Protein AF-A0A3N4UAB8-F1 (afdb_monomer)

Sequence (94 aa):
MISPNCQEHLRNIALLPDTQVTAIFEPDPEMAKVAAEFAPKAQLCDGIDALLAFEDLNCLVIVSPIFCHMDQLEQIAKTRALTGQAVTFEAVTS

Structure (mmCIF, N/CA/C/O backbone):
data_AF-A0A3N4UAB8-F1
#
_entry.id   AF-A0A3N4UAB8-F1
#
loop_
_atom_site.group_PDB
_atom_site.id
_atom_site.type_symbol
_atom_site.label_atom_id
_atom_site.label_alt_id
_atom_site.label_comp_id
_atom_site.label_asym_id
_atom_site.label_entity_id
_atom_site.label_seq_id
_atom_site.pdbx_PDB_ins_code
_atom_site.Cartn_x
_atom_site.Cartn_y
_atom_site.Cartn_z
_atom_site.occupancy
_atom_site.B_iso_or_equiv
_atom_site.auth_seq_id
_atom_site.auth_comp_id
_atom_site.auth_asym_id
_atom_site.auth_atom_id
_atom_site.pdbx_PDB_model_num
ATOM 1 N N . MET A 1 1 ? 14.419 -10.748 -2.756 1.00 46.75 1 MET A N 1
ATOM 2 C CA . MET A 1 1 ? 14.761 -10.479 -1.336 1.00 46.75 1 MET A CA 1
ATOM 3 C C . MET A 1 1 ? 14.227 -9.100 -1.028 1.00 46.75 1 MET A C 1
ATOM 5 O O . MET A 1 1 ? 14.652 -8.163 -1.687 1.00 46.75 1 MET A O 1
ATOM 9 N N . ILE A 1 2 ? 13.279 -8.986 -0.099 1.00 54.00 2 ILE A N 1
ATOM 10 C CA . ILE A 1 2 ? 12.734 -7.681 0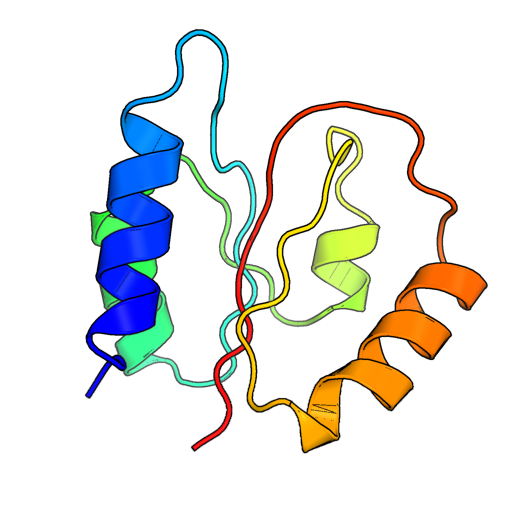.278 1.00 54.00 2 ILE A CA 1
ATOM 11 C C . ILE A 1 2 ? 13.866 -6.778 0.760 1.00 54.00 2 ILE A C 1
ATOM 13 O O . ILE A 1 2 ? 14.705 -7.225 1.548 1.00 54.00 2 ILE A O 1
ATOM 17 N N . SER A 1 3 ? 13.894 -5.529 0.288 1.00 59.00 3 SER A N 1
ATOM 18 C CA . SER A 1 3 ? 14.890 -4.570 0.755 1.00 59.00 3 SER A CA 1
ATOM 19 C C . SER A 1 3 ? 14.767 -4.424 2.285 1.00 59.00 3 SER A C 1
ATOM 21 O O . SER A 1 3 ? 13.654 -4.355 2.804 1.00 59.00 3 SER A O 1
ATOM 23 N N . PRO A 1 4 ? 15.869 -4.387 3.052 1.00 59.53 4 PRO A N 1
ATOM 24 C CA . PRO A 1 4 ? 15.803 -4.242 4.511 1.00 59.53 4 PRO A CA 1
ATOM 25 C C . PRO A 1 4 ? 14.953 -3.042 4.965 1.00 59.53 4 PRO A C 1
ATOM 27 O O . PRO A 1 4 ? 14.295 -3.105 6.000 1.00 59.53 4 PRO A O 1
ATOM 30 N N . ASN A 1 5 ? 14.906 -1.993 4.139 1.00 60.06 5 ASN A N 1
ATOM 31 C CA . ASN A 1 5 ? 14.150 -0.771 4.390 1.00 60.06 5 ASN A CA 1
ATOM 32 C C . ASN A 1 5 ? 12.626 -1.000 4.353 1.00 60.06 5 ASN A C 1
ATOM 34 O O . ASN A 1 5 ? 11.922 -0.493 5.220 1.00 60.06 5 ASN A O 1
ATOM 38 N N . CYS A 1 6 ? 12.118 -1.813 3.422 1.00 62.06 6 CYS A N 1
ATOM 39 C CA . CYS A 1 6 ? 10.697 -2.186 3.321 1.00 62.06 6 CYS A CA 1
ATOM 40 C C . CYS A 1 6 ? 10.162 -2.798 4.629 1.00 62.06 6 CYS A C 1
ATOM 42 O O . CYS A 1 6 ? 9.156 -2.360 5.196 1.00 62.06 6 CYS A O 1
ATOM 44 N N . GLN A 1 7 ? 10.884 -3.785 5.170 1.00 68.69 7 GLN A N 1
ATOM 45 C CA . GLN A 1 7 ? 10.490 -4.454 6.414 1.00 68.69 7 GLN A CA 1
ATOM 46 C C . GLN A 1 7 ? 10.503 -3.492 7.604 1.00 68.69 7 GLN A C 1
ATOM 48 O O . GLN A 1 7 ? 9.661 -3.597 8.498 1.00 68.69 7 GLN A O 1
ATOM 53 N N . GLU A 1 8 ? 11.458 -2.563 7.628 1.00 74.31 8 GLU A N 1
ATOM 54 C CA . GLU A 1 8 ? 11.555 -1.551 8.673 1.00 74.31 8 GLU A CA 1
ATOM 55 C C . GLU A 1 8 ? 10.362 -0.589 8.631 1.00 74.31 8 GLU A C 1
ATOM 57 O O . GLU A 1 8 ? 9.764 -0.324 9.673 1.00 74.31 8 GLU A O 1
ATOM 62 N N . HIS A 1 9 ? 9.944 -0.138 7.445 1.00 70.69 9 HIS A N 1
ATOM 63 C CA . HIS A 1 9 ? 8.764 0.714 7.301 1.00 70.69 9 HIS A CA 1
ATOM 64 C C . HIS A 1 9 ? 7.492 0.018 7.797 1.00 70.69 9 HIS A C 1
ATOM 66 O O . HIS A 1 9 ? 6.775 0.597 8.615 1.00 70.69 9 HIS A O 1
ATOM 72 N N . LEU A 1 10 ? 7.246 -1.235 7.396 1.00 69.62 10 LEU A N 1
ATOM 73 C CA . LEU A 1 10 ? 6.085 -2.005 7.863 1.00 69.62 10 LEU A CA 1
ATOM 74 C C . LEU A 1 10 ? 6.083 -2.189 9.386 1.00 69.62 10 LEU A C 1
ATOM 76 O O . LEU A 1 10 ? 5.047 -2.009 10.030 1.00 69.62 10 LEU A O 1
ATOM 80 N N . ARG A 1 11 ? 7.245 -2.480 9.984 1.00 74.19 11 ARG A N 1
ATOM 81 C CA . ARG A 1 11 ? 7.381 -2.565 11.447 1.00 74.19 11 ARG A CA 1
ATOM 82 C C . ARG A 1 11 ? 7.130 -1.221 12.119 1.00 74.19 11 ARG A C 1
ATOM 84 O O . ARG A 1 11 ? 6.388 -1.178 13.092 1.00 74.19 11 ARG A O 1
ATOM 91 N N . ASN A 1 12 ? 7.699 -0.135 11.603 1.00 77.50 12 ASN A N 1
ATOM 92 C CA . ASN A 1 12 ? 7.536 1.204 12.170 1.00 77.50 12 ASN A CA 1
ATOM 93 C C . ASN A 1 12 ? 6.073 1.659 12.130 1.00 77.50 12 ASN A C 1
ATOM 95 O O . ASN A 1 12 ? 5.578 2.213 13.107 1.00 77.50 12 ASN A O 1
ATOM 99 N N . ILE A 1 13 ? 5.367 1.375 11.035 1.00 73.44 13 ILE A N 1
ATOM 100 C CA . ILE A 1 13 ? 3.938 1.669 10.886 1.00 73.44 13 ILE A CA 1
ATOM 101 C C . ILE A 1 13 ? 3.108 0.855 11.886 1.00 73.44 13 ILE A C 1
ATOM 103 O O . ILE A 1 13 ? 2.225 1.410 12.533 1.00 73.44 13 ILE A O 1
ATOM 107 N N . ALA A 1 14 ? 3.420 -0.432 12.071 1.00 71.00 14 ALA A N 1
ATOM 108 C CA . ALA A 1 14 ? 2.734 -1.290 13.040 1.00 71.00 1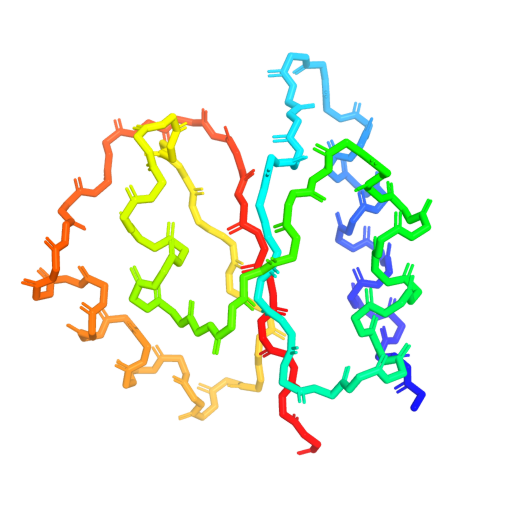4 ALA A CA 1
ATOM 109 C C . ALA A 1 14 ? 2.924 -0.849 14.508 1.00 71.00 14 ALA A C 1
ATOM 111 O O . ALA A 1 14 ? 2.160 -1.272 15.374 1.00 71.00 14 ALA A O 1
ATOM 112 N N . LEU A 1 15 ? 3.931 -0.014 14.798 1.00 73.81 15 LEU A N 1
ATOM 113 C CA . LEU A 1 15 ? 4.171 0.559 16.127 1.00 73.81 15 LEU A CA 1
ATOM 114 C C . LEU A 1 15 ? 3.359 1.836 16.396 1.00 73.81 15 LEU A C 1
ATOM 116 O O . LEU A 1 15 ? 3.284 2.266 17.549 1.00 73.81 15 LEU A O 1
ATOM 120 N N . LEU A 1 16 ? 2.776 2.461 15.368 1.00 72.81 16 LEU A N 1
ATOM 121 C CA . LEU A 1 16 ? 1.982 3.675 15.538 1.00 72.81 16 LEU A CA 1
ATOM 122 C C . LEU A 1 16 ? 0.594 3.317 16.100 1.00 72.81 16 LEU A C 1
ATOM 124 O O . LEU A 1 16 ? -0.108 2.493 15.508 1.00 72.81 16 LEU A O 1
ATOM 128 N N . PRO A 1 17 ? 0.165 3.924 17.225 1.00 59.16 17 PRO A N 1
ATOM 129 C CA . PRO A 1 17 ? -1.194 3.740 17.718 1.00 59.16 17 PRO A CA 1
ATOM 130 C C . PRO A 1 17 ? -2.194 4.246 16.672 1.00 59.16 17 PRO A C 1
ATOM 132 O O . PRO A 1 17 ? -1.919 5.199 15.943 1.00 59.16 17 PRO A O 1
ATOM 135 N N . ASP A 1 18 ? -3.339 3.570 16.580 1.00 68.69 18 ASP A N 1
ATOM 136 C CA . ASP A 1 18 ? -4.441 3.908 15.668 1.00 68.69 18 ASP A CA 1
ATOM 137 C C . ASP A 1 18 ? -4.075 3.916 14.170 1.00 68.69 18 ASP A C 1
ATOM 139 O O . ASP A 1 18 ? -4.774 4.508 13.351 1.00 68.69 18 ASP A O 1
ATOM 143 N N . THR A 1 19 ? -2.996 3.223 13.791 1.00 68.19 19 THR A N 1
ATOM 144 C CA . THR A 1 19 ? -2.574 3.051 12.396 1.00 68.19 19 THR A CA 1
ATOM 145 C C . THR A 1 19 ? -2.671 1.589 11.976 1.00 68.19 19 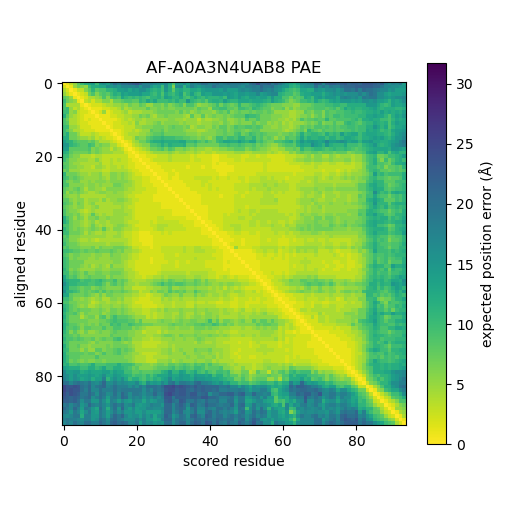THR A C 1
ATOM 147 O O . THR A 1 19 ? -2.255 0.682 12.697 1.00 68.19 19 THR A O 1
ATOM 150 N N . GLN A 1 20 ? -3.209 1.342 10.783 1.00 74.81 20 GLN A N 1
ATOM 151 C CA . GLN A 1 20 ? -3.311 0.005 10.214 1.00 74.81 20 GLN A CA 1
ATOM 152 C C . GLN A 1 20 ? -3.019 0.042 8.719 1.00 74.81 20 GLN A C 1
ATOM 154 O O . GLN A 1 20 ? -3.569 0.866 8.000 1.00 74.81 20 GLN A O 1
ATOM 159 N N . VAL A 1 21 ? -2.200 -0.903 8.256 1.00 80.56 21 VAL A N 1
ATOM 160 C CA . VAL A 1 21 ? -2.061 -1.206 6.829 1.00 80.56 21 VAL A CA 1
ATOM 161 C C . VAL A 1 21 ? -3.272 -2.044 6.409 1.00 80.56 21 VAL A C 1
ATOM 163 O O . VAL A 1 21 ? -3.474 -3.138 6.937 1.00 80.56 21 VAL A O 1
ATOM 166 N N . THR A 1 22 ? -4.097 -1.520 5.505 1.00 83.62 22 THR A N 1
ATOM 167 C CA . THR A 1 22 ? -5.378 -2.109 5.067 1.00 83.62 22 THR A CA 1
ATOM 168 C C . THR A 1 22 ? -5.359 -2.718 3.657 1.00 83.62 22 THR A C 1
ATOM 170 O O . THR A 1 22 ? -6.179 -3.582 3.361 1.00 83.62 22 THR A O 1
ATOM 173 N N . ALA A 1 23 ? -4.409 -2.351 2.800 1.00 85.62 23 ALA A N 1
ATOM 174 C CA . ALA A 1 23 ? -4.292 -2.799 1.406 1.00 85.62 23 ALA A CA 1
ATOM 175 C C . ALA A 1 23 ? -2.830 -2.792 0.915 1.00 85.62 23 ALA A C 1
ATOM 177 O O . ALA A 1 23 ? -1.997 -2.088 1.456 1.00 85.62 23 ALA A O 1
ATOM 178 N N . ILE A 1 24 ? -2.458 -3.612 -0.062 1.00 85.06 24 ILE A N 1
ATOM 179 C CA . ILE A 1 24 ? -1.059 -3.921 -0.370 1.00 85.06 24 ILE A CA 1
ATOM 180 C C . ILE A 1 24 ? -0.879 -4.220 -1.856 1.00 85.06 24 ILE A C 1
ATOM 182 O O . ILE A 1 24 ? -1.224 -5.302 -2.293 1.00 85.06 24 ILE A O 1
ATOM 186 N N . PHE A 1 25 ? -0.312 -3.312 -2.650 1.00 86.00 25 PHE A N 1
ATOM 187 C CA . PHE A 1 25 ? 0.178 -3.631 -3.998 1.00 86.00 25 PHE A CA 1
ATOM 188 C C . PHE A 1 25 ? 1.701 -3.833 -4.046 1.00 86.00 25 PHE A C 1
ATOM 190 O O . PHE A 1 25 ? 2.434 -2.856 -3.957 1.00 86.00 25 PHE A O 1
ATOM 197 N N . GLU A 1 26 ? 2.156 -5.073 -4.253 1.00 83.19 26 GLU A N 1
ATOM 198 C CA . GLU A 1 26 ? 3.559 -5.443 -4.514 1.00 83.19 26 GLU A CA 1
ATOM 199 C C . GLU A 1 26 ? 3.614 -6.258 -5.821 1.00 83.19 26 GLU A C 1
ATOM 201 O O . GLU A 1 26 ? 2.956 -7.301 -5.895 1.00 83.19 26 GLU A O 1
ATOM 206 N N . PRO A 1 27 ? 4.346 -5.813 -6.862 1.00 80.69 27 PRO A N 1
ATOM 207 C CA . PRO A 1 27 ? 4.413 -6.531 -8.134 1.00 80.69 27 PRO A CA 1
ATOM 208 C C . PRO A 1 27 ? 5.198 -7.855 -8.069 1.00 80.69 27 PRO A C 1
ATOM 210 O O . PRO A 1 27 ? 4.948 -8.725 -8.906 1.00 80.69 27 PRO A O 1
ATOM 213 N N . ASP A 1 28 ? 6.124 -8.036 -7.120 1.00 84.38 28 ASP A N 1
ATOM 214 C CA . ASP A 1 28 ? 6.839 -9.300 -6.907 1.00 84.38 28 ASP A CA 1
ATOM 215 C C . ASP A 1 28 ? 6.038 -10.262 -5.992 1.00 84.38 28 ASP A C 1
ATOM 217 O O . ASP A 1 28 ? 5.843 -9.995 -4.803 1.00 84.38 28 ASP A O 1
ATOM 221 N N . PRO A 1 29 ? 5.602 -11.439 -6.483 1.00 83.06 29 PRO A N 1
ATOM 222 C CA . PRO A 1 29 ? 4.761 -12.347 -5.700 1.00 83.06 29 PRO A CA 1
ATOM 223 C C . PRO A 1 29 ? 5.421 -12.935 -4.444 1.00 83.06 29 PRO A C 1
ATOM 225 O O . PRO A 1 29 ? 4.715 -13.350 -3.521 1.00 83.06 29 PRO A O 1
ATOM 228 N N . GLU A 1 30 ? 6.752 -13.044 -4.396 1.00 83.94 30 GLU A N 1
ATOM 229 C CA . GLU A 1 30 ? 7.461 -13.504 -3.197 1.00 83.94 30 GLU A CA 1
ATOM 230 C C . GLU A 1 30 ? 7.514 -12.395 -2.147 1.00 83.94 30 GLU A C 1
ATOM 232 O O . GLU A 1 30 ? 7.293 -12.653 -0.960 1.00 83.94 30 GLU A O 1
ATOM 237 N N . MET A 1 31 ? 7.744 -11.156 -2.579 1.00 79.38 31 MET A N 1
ATOM 238 C CA . MET A 1 31 ? 7.738 -9.995 -1.694 1.00 79.38 31 MET A CA 1
ATOM 239 C C . MET A 1 31 ? 6.335 -9.688 -1.168 1.00 79.38 31 MET A C 1
ATOM 241 O O . MET A 1 31 ? 6.191 -9.415 0.024 1.00 79.38 31 MET A O 1
ATOM 245 N N . ALA A 1 32 ? 5.298 -9.853 -1.993 1.00 83.62 32 ALA A N 1
ATOM 246 C CA . ALA A 1 32 ? 3.905 -9.676 -1.587 1.00 83.62 32 ALA A CA 1
ATOM 247 C C . ALA A 1 32 ? 3.515 -10.632 -0.448 1.00 83.62 32 ALA A C 1
ATOM 249 O O . ALA A 1 32 ? 2.854 -10.234 0.513 1.00 83.62 32 ALA A O 1
ATOM 250 N N . LYS A 1 33 ? 3.969 -11.893 -0.517 1.00 85.00 33 LYS A N 1
ATOM 251 C CA . LYS A 1 33 ? 3.726 -12.891 0.537 1.00 85.00 33 LYS A CA 1
ATOM 252 C C . LYS A 1 33 ? 4.328 -12.471 1.867 1.00 85.00 33 LYS A C 1
ATOM 254 O O . LYS A 1 33 ? 3.651 -12.523 2.884 1.00 85.00 33 LYS A O 1
ATOM 259 N N . VAL A 1 34 ? 5.584 -12.042 1.859 1.00 83.56 34 VAL A N 1
ATOM 260 C CA . VAL A 1 34 ? 6.259 -11.647 3.096 1.00 83.56 34 VAL A CA 1
ATOM 261 C C . VAL A 1 34 ? 5.697 -10.324 3.630 1.00 83.56 34 VAL A C 1
ATOM 263 O O . VAL A 1 34 ? 5.532 -10.182 4.836 1.00 83.56 34 VAL A O 1
ATOM 266 N N . ALA A 1 35 ? 5.321 -9.375 2.769 1.00 80.50 35 ALA A N 1
ATOM 267 C CA . ALA A 1 35 ? 4.602 -8.171 3.188 1.00 80.50 35 ALA A CA 1
ATOM 268 C C . ALA A 1 35 ? 3.283 -8.503 3.913 1.00 80.50 35 ALA A C 1
ATOM 270 O O . ALA A 1 35 ? 2.986 -7.925 4.962 1.00 80.50 35 ALA A O 1
ATOM 271 N N . ALA A 1 36 ? 2.534 -9.488 3.407 1.00 84.38 36 ALA A N 1
ATOM 272 C CA . ALA A 1 36 ? 1.317 -9.976 4.048 1.00 84.38 36 ALA A CA 1
ATOM 273 C C . ALA A 1 36 ? 1.573 -10.625 5.424 1.00 84.38 36 ALA A C 1
ATOM 275 O O . ALA A 1 36 ? 0.696 -10.574 6.284 1.00 84.38 3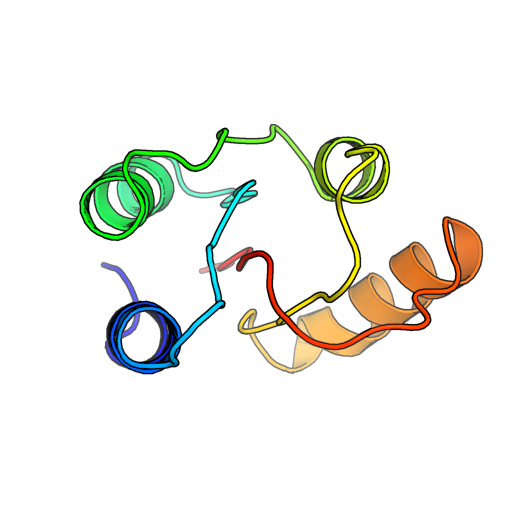6 ALA A O 1
ATOM 276 N N . GLU A 1 37 ? 2.764 -11.177 5.688 1.00 85.69 37 GLU A N 1
ATOM 277 C C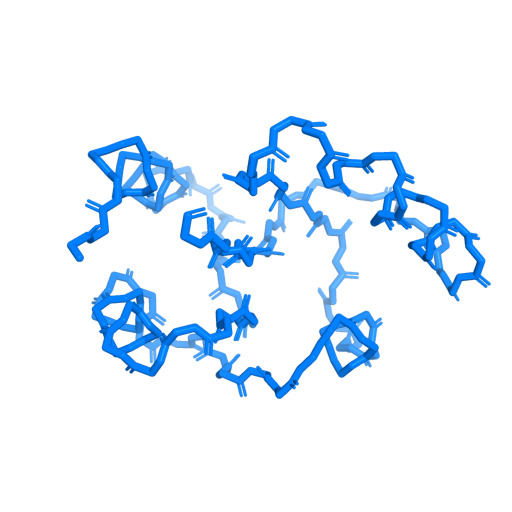A . GLU A 1 37 ? 3.120 -11.668 7.031 1.00 85.69 37 GLU A CA 1
ATOM 278 C C . GLU A 1 37 ? 3.221 -10.529 8.058 1.00 85.69 37 GLU A C 1
ATOM 280 O O . GLU A 1 37 ? 2.841 -10.704 9.217 1.00 85.69 37 GLU A O 1
ATOM 285 N N . PHE A 1 38 ? 3.689 -9.347 7.644 1.00 77.81 38 PHE A N 1
ATOM 286 C CA . PHE A 1 38 ? 3.790 -8.170 8.518 1.00 77.81 38 PHE A CA 1
ATOM 287 C C . PHE A 1 38 ? 2.463 -7.422 8.678 1.00 77.81 38 PHE A C 1
ATOM 289 O O . PHE A 1 38 ? 2.246 -6.763 9.695 1.00 77.81 38 PHE A O 1
ATOM 296 N N . ALA A 1 39 ? 1.565 -7.540 7.701 1.00 80.25 39 ALA A N 1
ATOM 297 C CA . ALA A 1 39 ? 0.263 -6.888 7.695 1.00 80.25 39 ALA A CA 1
ATOM 298 C C . ALA A 1 39 ? -0.847 -7.882 7.294 1.00 80.25 39 ALA A C 1
ATOM 300 O O . ALA A 1 39 ? -1.468 -7.741 6.242 1.00 80.25 39 ALA A O 1
ATOM 301 N N . PRO A 1 40 ? -1.165 -8.871 8.151 1.00 82.12 40 PRO A N 1
ATOM 302 C CA . PRO A 1 40 ? -2.055 -9.989 7.803 1.00 82.12 40 PRO A CA 1
ATOM 303 C C . PRO A 1 40 ? -3.518 -9.593 7.575 1.00 82.12 40 PRO A C 1
ATOM 305 O O . PRO A 1 40 ? -4.315 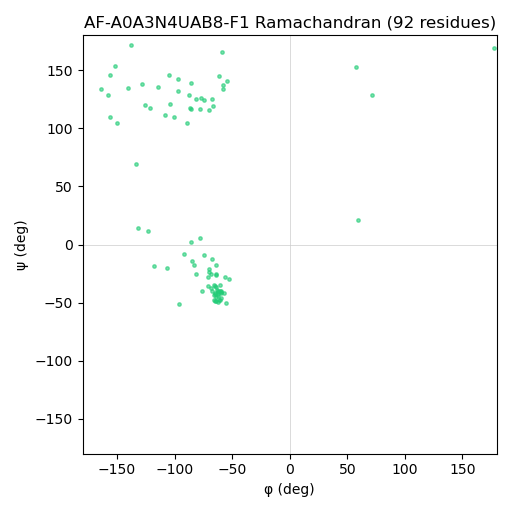-10.396 7.100 1.00 82.12 40 PRO A O 1
ATOM 308 N N . LYS A 1 41 ? -3.892 -8.369 7.956 1.00 82.25 41 LYS A N 1
ATOM 309 C CA . LYS A 1 41 ? -5.233 -7.815 7.731 1.00 82.25 41 LYS A CA 1
ATOM 310 C C . LYS A 1 41 ? -5.342 -7.035 6.425 1.00 82.25 41 LYS A C 1
ATOM 312 O O . LYS A 1 41 ? -6.441 -6.612 6.081 1.00 82.25 41 LYS A O 1
ATOM 317 N N . ALA A 1 42 ? -4.225 -6.808 5.746 1.00 84.31 42 ALA A N 1
ATOM 318 C CA . ALA A 1 42 ? -4.199 -5.989 4.560 1.00 84.31 42 ALA A CA 1
ATOM 319 C C . ALA A 1 42 ? -4.547 -6.815 3.317 1.00 84.31 42 ALA A C 1
ATOM 321 O O . ALA A 1 42 ? -4.113 -7.958 3.165 1.00 84.31 42 ALA A O 1
ATOM 322 N N . GLN A 1 43 ? -5.335 -6.232 2.420 1.00 87.31 43 GLN A N 1
ATOM 323 C CA . GLN A 1 43 ? -5.712 -6.874 1.167 1.00 87.31 43 GLN A CA 1
ATOM 324 C C . GLN A 1 43 ? -4.603 -6.728 0.123 1.0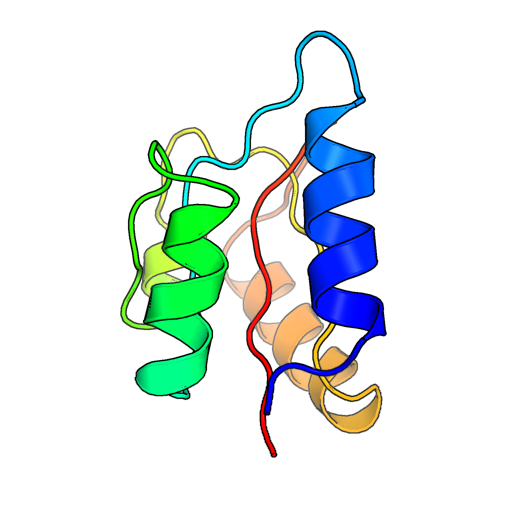0 87.31 43 GLN A C 1
ATOM 326 O O . GLN A 1 43 ? -4.239 -5.608 -0.208 1.00 87.31 43 GLN A O 1
ATOM 331 N N . LEU A 1 44 ? -4.122 -7.828 -0.463 1.00 87.62 44 LEU A N 1
ATOM 332 C CA . LEU A 1 44 ? -3.247 -7.744 -1.635 1.00 87.62 44 LEU A CA 1
ATOM 333 C C . LEU A 1 44 ? -4.034 -7.206 -2.847 1.00 87.62 44 LEU A C 1
ATOM 335 O O . LEU A 1 44 ? -5.085 -7.742 -3.197 1.00 87.62 44 LEU A O 1
ATOM 339 N N . CYS A 1 45 ? -3.538 -6.142 -3.465 1.00 88.00 45 CYS A N 1
ATOM 340 C CA . CYS A 1 45 ? -4.082 -5.488 -4.648 1.00 88.00 45 CYS A CA 1
ATOM 341 C C . CYS A 1 45 ? -3.230 -5.846 -5.868 1.00 88.00 45 CYS A C 1
ATOM 343 O O . CYS A 1 45 ? -2.011 -5.924 -5.763 1.00 88.00 45 CYS A O 1
ATOM 345 N N . ASP A 1 46 ? -3.856 -5.964 -7.038 1.00 86.88 46 ASP A N 1
ATOM 346 C CA . ASP A 1 46 ? -3.169 -6.330 -8.289 1.00 86.88 46 ASP A CA 1
ATOM 347 C C . ASP A 1 46 ? -2.550 -5.124 -9.029 1.00 86.88 46 ASP A C 1
ATOM 349 O O . ASP A 1 46 ? -2.014 -5.262 -10.128 1.00 86.88 46 ASP A O 1
ATOM 353 N N . GLY A 1 47 ? -2.645 -3.918 -8.459 1.00 84.69 47 GLY A N 1
ATOM 354 C CA . GLY A 1 47 ? -2.144 -2.691 -9.074 1.00 84.69 47 GLY A CA 1
ATOM 355 C C . GLY A 1 47 ? -2.428 -1.431 -8.261 1.00 84.69 47 GLY A C 1
ATOM 356 O O . GLY A 1 47 ? -3.232 -1.439 -7.326 1.00 84.69 47 GLY A O 1
ATOM 357 N N . ILE A 1 48 ? -1.801 -0.323 -8.672 1.00 82.50 48 ILE A N 1
ATOM 358 C CA . ILE A 1 48 ? -1.993 1.005 -8.063 1.00 82.50 48 ILE A CA 1
ATOM 359 C C . ILE A 1 48 ? -3.456 1.454 -8.176 1.00 82.50 48 ILE A C 1
ATOM 361 O O . ILE A 1 48 ? -4.003 1.972 -7.212 1.00 82.50 48 ILE A O 1
ATOM 365 N N . ASP A 1 49 ? -4.128 1.207 -9.302 1.00 85.12 49 ASP A N 1
ATOM 366 C CA . ASP A 1 49 ? -5.530 1.617 -9.474 1.00 85.12 49 ASP A CA 1
ATOM 367 C C . ASP A 1 49 ? -6.466 0.886 -8.500 1.00 85.12 49 ASP A C 1
ATOM 369 O O . ASP A 1 49 ? -7.336 1.503 -7.888 1.00 85.12 49 ASP A O 1
ATOM 373 N N . ALA A 1 50 ? -6.251 -0.420 -8.302 1.00 85.81 50 ALA A N 1
ATOM 374 C CA . ALA A 1 50 ? -7.005 -1.216 -7.335 1.00 85.81 50 ALA A CA 1
ATOM 375 C C . ALA A 1 50 ? -6.750 -0.750 -5.893 1.00 85.81 50 ALA A C 1
ATOM 377 O O . ALA A 1 50 ? -7.672 -0.735 -5.079 1.00 85.81 50 ALA A O 1
ATOM 378 N N . LEU A 1 51 ? -5.519 -0.324 -5.596 1.00 84.56 51 LEU A N 1
ATOM 379 C CA . LEU A 1 51 ? -5.161 0.269 -4.310 1.00 84.56 51 LEU A CA 1
ATOM 380 C C . LEU A 1 51 ? -5.881 1.611 -4.100 1.00 84.56 51 LEU A C 1
ATOM 382 O O . LEU A 1 51 ? -6.489 1.832 -3.058 1.00 84.56 51 LEU A O 1
ATOM 386 N N . LEU A 1 52 ? -5.856 2.501 -5.095 1.00 82.75 52 LEU A N 1
ATOM 387 C CA . LEU A 1 52 ? -6.469 3.832 -5.010 1.00 82.75 52 LEU A CA 1
ATOM 388 C C . LEU A 1 52 ? -8.004 3.791 -4.951 1.00 82.75 52 LEU A C 1
ATOM 390 O O . LEU A 1 52 ? -8.621 4.711 -4.403 1.00 82.75 52 LEU A O 1
ATOM 394 N N . ALA A 1 53 ? -8.608 2.723 -5.477 1.00 85.06 53 ALA A N 1
ATOM 395 C CA . ALA A 1 53 ? -10.040 2.455 -5.398 1.00 85.06 53 ALA A CA 1
ATOM 396 C C . ALA A 1 53 ? -10.508 1.976 -4.010 1.00 85.06 53 ALA A C 1
ATOM 398 O O . ALA A 1 53 ? -11.713 1.888 -3.781 1.00 85.06 53 ALA A O 1
ATOM 399 N N . PHE A 1 54 ? -9.594 1.676 -3.081 1.00 83.00 54 PHE A N 1
ATOM 400 C CA . PHE A 1 54 ? -9.953 1.234 -1.737 1.00 83.00 54 PHE A CA 1
ATOM 401 C C . PHE A 1 54 ? -10.645 2.379 -0.973 1.00 83.00 54 PHE A C 1
ATOM 403 O O . PHE A 1 54 ? -10.078 3.462 -0.794 1.00 83.00 54 PHE A O 1
ATOM 410 N N . GLU A 1 55 ? -11.900 2.175 -0.560 1.00 77.19 55 GLU A N 1
ATOM 411 C CA . GLU A 1 55 ? -12.755 3.249 -0.022 1.00 77.19 55 GLU A CA 1
ATOM 412 C C . GLU A 1 55 ? -12.137 3.897 1.226 1.00 77.19 55 GLU A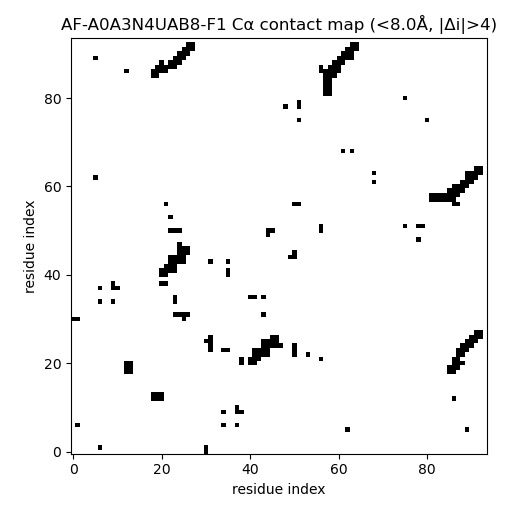 C 1
ATOM 414 O O . GLU A 1 55 ? -11.991 5.124 1.284 1.00 77.19 55 GLU A O 1
ATOM 419 N N . ASP A 1 56 ? -11.647 3.059 2.142 1.00 73.62 56 ASP A N 1
ATOM 420 C CA . ASP A 1 56 ? -11.022 3.460 3.406 1.00 73.62 56 ASP A CA 1
ATOM 421 C C . ASP A 1 56 ? -9.565 3.946 3.256 1.00 73.62 56 ASP A C 1
ATOM 423 O O . ASP A 1 56 ? -8.899 4.240 4.251 1.00 73.62 56 ASP A O 1
ATOM 427 N N . LEU A 1 57 ? -9.046 4.067 2.025 1.00 75.50 57 LEU A N 1
ATOM 428 C CA . LEU A 1 57 ? -7.718 4.631 1.788 1.00 75.50 57 LEU A CA 1
ATOM 429 C C . LEU A 1 57 ? -7.710 6.137 2.073 1.00 75.50 57 LEU A C 1
ATOM 431 O O . LEU A 1 57 ? -8.321 6.942 1.368 1.00 75.50 57 LEU A O 1
ATOM 435 N N . ASN A 1 58 ? -6.945 6.527 3.083 1.00 67.94 58 ASN A N 1
ATOM 436 C CA . ASN A 1 58 ? -6.822 7.904 3.564 1.00 67.94 58 ASN A CA 1
ATOM 437 C C . ASN A 1 58 ? -5.386 8.464 3.431 1.00 67.94 58 ASN A C 1
ATOM 439 O O . ASN A 1 58 ? -5.208 9.684 3.446 1.00 67.94 58 ASN A O 1
ATOM 443 N N . CYS A 1 59 ? -4.382 7.594 3.271 1.00 71.12 59 CYS A N 1
ATOM 444 C CA . CYS A 1 59 ? -2.957 7.908 3.256 1.00 71.12 59 CYS A CA 1
ATOM 445 C C . CYS A 1 59 ? -2.171 6.833 2.490 1.00 71.12 59 CYS A C 1
ATOM 447 O O . CYS A 1 59 ? -2.492 5.647 2.559 1.00 71.12 59 CYS A O 1
ATOM 449 N N . LEU A 1 60 ? -1.109 7.249 1.800 1.00 75.56 60 LEU A N 1
ATOM 450 C CA . LEU A 1 60 ? -0.279 6.406 0.944 1.00 75.56 60 LEU A CA 1
ATOM 451 C C . LEU A 1 60 ? 1.198 6.569 1.317 1.00 75.56 60 LEU A C 1
ATOM 453 O O . LEU A 1 60 ? 1.660 7.687 1.543 1.00 75.56 60 LEU A O 1
ATOM 457 N N . VAL A 1 61 ? 1.935 5.459 1.356 1.00 75.31 61 VAL A N 1
ATOM 458 C CA . VAL A 1 61 ? 3.383 5.444 1.606 1.00 75.31 61 VAL A CA 1
ATOM 459 C C . VAL A 1 61 ? 4.066 4.778 0.420 1.00 75.31 61 VAL A C 1
ATOM 461 O O . VAL A 1 61 ? 3.832 3.606 0.155 1.00 75.31 61 VAL A O 1
ATOM 464 N N . ILE A 1 62 ? 4.914 5.529 -0.286 1.00 76.88 62 ILE A N 1
ATOM 465 C CA . ILE A 1 62 ? 5.646 5.054 -1.463 1.00 76.88 62 ILE A CA 1
ATOM 466 C C . ILE A 1 62 ? 7.096 4.783 -1.067 1.00 76.88 62 ILE A C 1
ATOM 468 O O . ILE A 1 62 ? 7.812 5.676 -0.622 1.00 76.88 62 ILE A O 1
ATOM 472 N N . VAL A 1 63 ? 7.522 3.543 -1.257 1.00 75.06 63 VAL A N 1
ATOM 473 C CA . VAL A 1 63 ? 8.856 3.024 -0.891 1.00 75.06 63 VAL A CA 1
ATOM 474 C C . VAL A 1 63 ? 9.486 2.240 -2.053 1.00 75.06 63 VAL A C 1
ATOM 476 O O . VAL A 1 63 ? 10.511 1.581 -1.907 1.00 75.06 63 VAL A O 1
ATOM 479 N N . SER A 1 64 ? 8.908 2.405 -3.249 1.00 74.69 64 SER A N 1
ATOM 480 C CA . SER A 1 64 ? 9.499 2.016 -4.530 1.00 74.69 64 SER A CA 1
ATOM 481 C C . SER A 1 64 ? 10.844 2.732 -4.760 1.00 74.69 64 SER A C 1
ATOM 483 O O . SER A 1 64 ? 11.149 3.724 -4.082 1.00 74.69 64 SER A O 1
ATOM 485 N N . PRO A 1 65 ? 11.670 2.292 -5.724 1.00 72.50 65 PRO A N 1
ATOM 486 C CA . PRO A 1 65 ? 12.849 3.050 -6.128 1.00 72.50 65 PRO A CA 1
ATOM 487 C C . PRO A 1 65 ? 12.504 4.492 -6.527 1.00 72.50 65 PRO A C 1
ATOM 489 O O . PRO A 1 65 ? 11.517 4.735 -7.217 1.00 72.50 65 PRO A O 1
ATOM 492 N N . ILE A 1 66 ? 13.354 5.454 -6.152 1.00 72.81 66 ILE A N 1
ATOM 493 C CA . ILE A 1 66 ? 13.070 6.894 -6.314 1.00 72.81 66 ILE A CA 1
ATOM 494 C C . ILE A 1 66 ? 12.749 7.315 -7.758 1.00 72.81 66 ILE A C 1
ATOM 496 O O . ILE A 1 66 ? 12.009 8.270 -7.975 1.00 72.81 66 ILE A O 1
ATOM 500 N N . PHE A 1 67 ? 13.269 6.597 -8.758 1.00 78.69 67 PHE A N 1
ATOM 501 C CA . PHE A 1 67 ? 12.996 6.890 -10.166 1.00 78.69 67 PHE A CA 1
ATOM 502 C C . PHE A 1 67 ? 11.546 6.573 -10.578 1.00 78.69 67 PHE A C 1
ATOM 504 O O . PHE A 1 67 ? 11.067 7.155 -11.544 1.00 78.69 67 PHE A O 1
ATOM 511 N N . CYS A 1 68 ? 10.838 5.709 -9.840 1.00 76.88 68 CYS A N 1
ATOM 512 C CA . CYS A 1 68 ? 9.425 5.383 -10.059 1.00 76.88 68 CYS A CA 1
ATOM 513 C C . CYS A 1 68 ? 8.472 6.405 -9.423 1.00 76.88 68 CYS A C 1
ATOM 515 O O . CYS A 1 68 ? 7.288 6.438 -9.756 1.00 76.88 68 CYS A O 1
ATOM 517 N N . HIS A 1 69 ? 8.960 7.225 -8.483 1.00 79.25 69 HIS A N 1
ATOM 518 C CA . HIS A 1 69 ? 8.096 8.047 -7.629 1.00 79.25 69 HIS A CA 1
ATOM 519 C C . HIS A 1 69 ? 7.307 9.074 -8.428 1.00 79.25 69 HIS A C 1
ATOM 521 O O . HIS A 1 69 ? 6.142 9.302 -8.124 1.00 79.25 69 HIS A O 1
ATOM 527 N N . MET A 1 70 ? 7.917 9.688 -9.444 1.00 79.31 70 MET A N 1
ATOM 528 C CA . MET A 1 70 ? 7.260 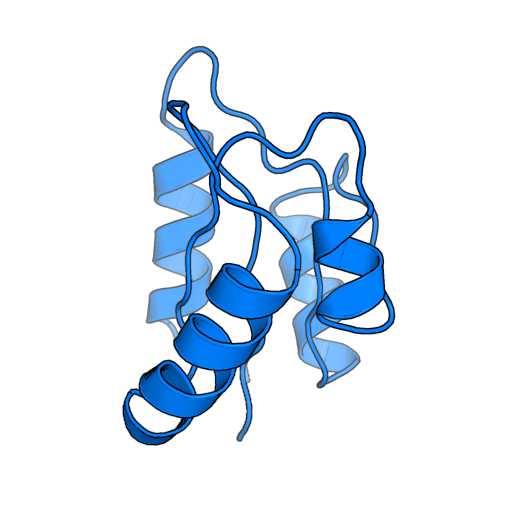10.751 -10.205 1.00 79.31 70 MET A CA 1
ATOM 529 C C . MET A 1 70 ? 6.041 10.226 -10.971 1.00 79.31 70 MET A C 1
ATOM 531 O O . MET A 1 70 ? 4.953 10.782 -10.837 1.00 79.31 70 MET A O 1
ATOM 535 N N . ASP A 1 71 ? 6.197 9.113 -11.689 1.00 81.12 71 ASP A N 1
ATOM 536 C CA . ASP A 1 71 ? 5.109 8.488 -12.448 1.00 81.12 71 ASP A CA 1
ATOM 537 C C . ASP A 1 71 ? 3.976 8.025 -11.521 1.00 81.12 71 ASP A C 1
ATOM 539 O O . ASP A 1 71 ? 2.793 8.229 -11.808 1.00 81.12 71 ASP A O 1
ATOM 543 N N . GLN A 1 72 ? 4.333 7.463 -10.362 1.00 78.56 72 GLN A N 1
ATOM 544 C CA . GLN A 1 72 ? 3.368 7.048 -9.347 1.00 78.56 72 GLN A CA 1
ATOM 545 C C . GLN A 1 72 ? 2.602 8.249 -8.782 1.00 78.56 72 GLN A C 1
ATOM 547 O O . GLN A 1 72 ? 1.372 8.226 -8.747 1.00 78.56 72 GLN A O 1
ATOM 552 N N . LEU A 1 73 ? 3.300 9.319 -8.387 1.00 81.75 73 LEU A N 1
ATOM 553 C CA . LEU A 1 73 ? 2.689 10.549 -7.871 1.00 81.75 73 LEU A CA 1
ATOM 554 C C . LEU A 1 73 ? 1.751 11.193 -8.895 1.00 81.75 73 LEU A C 1
ATOM 556 O O . LEU A 1 73 ? 0.660 11.631 -8.523 1.00 81.75 73 LEU A O 1
ATOM 560 N N . GLU A 1 74 ? 2.120 11.205 -10.176 1.00 82.31 74 GLU A N 1
ATOM 561 C CA . GLU A 1 74 ? 1.229 11.662 -11.242 1.00 82.31 74 GLU A CA 1
ATOM 562 C C . GLU A 1 74 ? -0.037 10.804 -11.363 1.00 82.31 74 GLU A C 1
ATOM 564 O O . GLU A 1 74 ? -1.133 11.351 -11.509 1.00 82.31 74 GLU A O 1
ATOM 569 N N . GLN A 1 75 ? 0.089 9.475 -11.309 1.00 80.81 75 GLN A N 1
ATOM 570 C CA . GLN A 1 75 ? -1.053 8.557 -11.361 1.00 80.81 75 GLN A CA 1
ATOM 571 C C . GLN A 1 75 ? -1.994 8.763 -10.166 1.00 80.81 75 GLN A C 1
ATOM 573 O O . GLN A 1 75 ? -3.213 8.838 -10.340 1.00 80.81 75 GLN A O 1
ATOM 578 N N . ILE A 1 76 ? -1.438 8.930 -8.965 1.00 83.00 76 ILE A N 1
ATOM 579 C CA . ILE A 1 76 ? -2.202 9.194 -7.740 1.00 83.00 76 ILE A CA 1
ATOM 580 C C . ILE A 1 76 ? -2.957 10.518 -7.864 1.00 83.00 76 ILE A C 1
ATOM 582 O O . ILE A 1 76 ? -4.170 10.554 -7.659 1.00 83.00 76 ILE A O 1
ATOM 586 N N . ALA A 1 77 ? -2.269 11.587 -8.278 1.00 80.69 77 ALA A N 1
ATOM 587 C CA . ALA A 1 77 ? -2.866 12.910 -8.441 1.00 80.69 77 ALA A CA 1
ATOM 588 C C . ALA A 1 77 ? -4.004 12.929 -9.478 1.00 80.69 77 ALA A C 1
ATOM 590 O O . ALA A 1 77 ? -4.985 13.650 -9.291 1.00 80.69 77 ALA A O 1
ATOM 591 N N . LYS A 1 78 ? -3.900 12.128 -10.548 1.00 82.00 78 LYS A N 1
ATOM 592 C CA . LYS A 1 78 ? -4.957 11.972 -11.566 1.00 82.00 78 LYS A CA 1
ATOM 593 C C . LYS A 1 78 ? -6.172 11.195 -11.052 1.00 82.00 78 LYS A C 1
ATOM 595 O O . LYS A 1 78 ? -7.271 11.409 -11.553 1.00 82.00 78 LYS A O 1
ATOM 600 N N . THR A 1 79 ? -5.978 10.304 -10.083 1.00 79.44 79 THR A N 1
ATOM 601 C CA . THR A 1 79 ? -7.007 9.353 -9.641 1.00 79.44 79 THR A CA 1
ATOM 602 C C . THR A 1 79 ? -7.775 9.855 -8.423 1.00 79.44 79 THR A C 1
ATOM 604 O O . THR A 1 79 ? -9.005 9.866 -8.432 1.00 79.44 79 THR A O 1
ATOM 607 N N . ARG A 1 80 ? -7.076 10.273 -7.359 1.00 72.62 80 ARG A N 1
ATOM 608 C CA . ARG A 1 80 ? -7.709 10.683 -6.097 1.00 72.62 80 ARG A CA 1
ATOM 609 C C . ARG A 1 80 ? -6.797 11.600 -5.287 1.00 72.62 80 ARG A C 1
ATOM 611 O O . ARG A 1 80 ? -5.670 11.244 -4.961 1.00 72.62 80 ARG A O 1
ATOM 618 N N . ALA A 1 81 ? -7.326 12.750 -4.872 1.00 69.44 81 ALA A N 1
ATOM 619 C CA . ALA A 1 81 ? -6.681 13.578 -3.856 1.00 69.44 81 ALA A CA 1
ATOM 620 C C . ALA A 1 81 ? -6.868 12.941 -2.465 1.00 69.44 81 ALA A C 1
ATOM 622 O O . ALA A 1 81 ? -7.999 12.686 -2.048 1.00 69.44 81 ALA A O 1
ATOM 623 N N . LEU A 1 82 ? -5.769 12.680 -1.752 1.00 68.06 82 LEU A N 1
ATOM 624 C CA . LEU A 1 82 ? -5.774 12.101 -0.402 1.00 68.06 82 LEU A CA 1
ATOM 625 C C . LEU A 1 82 ? -5.647 13.219 0.648 1.00 68.06 82 LEU A C 1
ATOM 627 O O . LEU A 1 82 ? -4.805 14.103 0.502 1.00 68.06 82 LEU A O 1
ATOM 631 N N . THR A 1 83 ? -6.488 13.207 1.690 1.00 56.94 83 THR A N 1
ATOM 632 C CA . THR A 1 83 ? -6.640 14.335 2.638 1.00 56.94 83 THR A CA 1
ATOM 633 C C . THR A 1 83 ? -6.390 13.991 4.121 1.00 56.94 83 THR A C 1
ATOM 635 O O . THR A 1 83 ? -6.723 14.817 4.969 1.00 56.94 83 THR A O 1
ATOM 638 N N . GLY A 1 84 ? -5.843 12.816 4.484 1.00 51.84 84 GLY A N 1
ATOM 639 C CA . GLY A 1 84 ? -5.780 12.346 5.888 1.00 51.84 84 GLY A CA 1
ATOM 640 C C . GLY A 1 84 ? -4.470 11.677 6.356 1.00 51.84 84 GLY A C 1
ATOM 641 O O . GLY A 1 84 ? -3.569 11.412 5.563 1.00 51.84 84 GLY A O 1
ATOM 642 N N . GLN A 1 85 ? -4.369 11.419 7.675 1.00 46.56 85 GLN A N 1
ATOM 643 C CA . GLN A 1 85 ? -3.284 10.661 8.330 1.00 46.56 85 GLN A CA 1
ATOM 644 C C . GLN A 1 85 ? -3.571 9.137 8.343 1.00 46.56 85 GLN A C 1
ATOM 646 O O . GLN A 1 85 ? -4.622 8.730 8.827 1.00 46.56 85 GLN A O 1
ATOM 651 N N . ALA A 1 86 ? -2.564 8.371 7.876 1.00 41.53 86 ALA A N 1
ATOM 652 C CA . ALA A 1 86 ? -2.208 6.943 8.061 1.00 41.53 86 ALA A CA 1
ATOM 653 C C . ALA A 1 86 ? -3.040 5.797 7.422 1.00 41.53 86 ALA A C 1
ATOM 655 O O . ALA A 1 86 ? -4.214 5.689 7.739 1.00 41.53 86 ALA A O 1
ATOM 656 N N . VAL A 1 87 ? -2.521 4.792 6.672 1.00 49.12 87 VAL A N 1
ATOM 657 C CA . VAL A 1 87 ? -1.262 4.452 5.936 1.00 49.12 87 VAL A CA 1
ATOM 658 C C . VAL A 1 87 ? -1.610 3.285 4.989 1.00 49.12 87 VAL A C 1
ATOM 660 O O . VAL A 1 87 ? -2.133 2.295 5.497 1.00 49.12 87 VAL A O 1
ATOM 663 N N . THR A 1 88 ? -1.210 3.286 3.698 1.00 43.12 88 THR A N 1
ATOM 664 C CA . THR A 1 88 ? -1.194 2.020 2.928 1.00 43.12 88 THR A CA 1
ATOM 665 C C . THR A 1 88 ? -0.260 1.877 1.698 1.00 43.12 88 THR A C 1
ATOM 667 O O . THR A 1 88 ? -0.528 2.458 0.661 1.00 43.12 88 THR A O 1
ATOM 670 N N . PHE A 1 89 ? 0.776 1.037 1.865 1.00 51.31 89 PHE A N 1
ATOM 671 C CA . PHE A 1 89 ? 1.554 0.124 0.983 1.00 51.31 89 PHE A CA 1
ATOM 672 C C . PHE A 1 89 ? 2.330 0.490 -0.318 1.00 51.31 89 PHE A C 1
ATOM 674 O O . PHE A 1 89 ? 2.016 1.393 -1.084 1.00 51.31 89 PHE A O 1
ATOM 681 N N . GLU A 1 90 ? 3.350 -0.363 -0.507 1.00 46.47 90 GLU A N 1
ATOM 682 C CA . GLU A 1 90 ? 4.642 -0.389 -1.193 1.00 46.47 90 GLU A CA 1
ATOM 683 C C . GLU A 1 90 ? 4.708 -1.282 -2.451 1.00 46.47 90 GLU A C 1
ATOM 685 O O . GLU A 1 90 ? 4.761 -2.495 -2.347 1.00 46.47 90 GLU A O 1
ATOM 690 N N . ALA A 1 91 ? 4.843 -0.702 -3.644 1.00 37.50 91 ALA A N 1
ATOM 691 C CA . ALA A 1 91 ? 5.269 -1.462 -4.823 1.00 37.50 91 ALA A CA 1
ATOM 692 C C . ALA A 1 91 ? 6.802 -1.444 -4.935 1.00 37.50 91 ALA A C 1
ATOM 694 O O . ALA A 1 91 ? 7.357 -0.420 -5.345 1.00 37.50 91 ALA A O 1
ATOM 695 N N . VAL A 1 92 ? 7.504 -2.531 -4.603 1.00 41.22 92 VAL A N 1
ATOM 696 C CA . VAL A 1 92 ? 8.937 -2.656 -4.901 1.00 41.22 92 VAL A CA 1
ATOM 697 C C . VAL A 1 92 ? 9.113 -3.222 -6.303 1.00 41.22 92 VAL A C 1
ATOM 699 O O . VAL A 1 92 ? 8.755 -4.350 -6.601 1.00 41.22 92 VAL A O 1
ATOM 702 N N . THR A 1 93 ? 9.728 -2.454 -7.193 1.00 33.81 93 THR A N 1
ATOM 703 C CA . THR A 1 93 ? 10.315 -3.027 -8.409 1.00 33.81 93 THR A CA 1
ATOM 704 C C . THR A 1 93 ? 11.803 -3.256 -8.180 1.00 33.81 93 THR A C 1
ATOM 706 O O . THR A 1 93 ? 12.444 -2.456 -7.497 1.00 33.81 93 THR A O 1
ATOM 709 N N . SER A 1 94 ? 12.295 -4.360 -8.741 1.00 36.62 94 SER A N 1
ATOM 710 C CA . SER A 1 94 ? 13.657 -4.907 -8.657 1.00 36.62 94 SER A CA 1
ATOM 711 C C . SER A 1 94 ? 14.794 -3.895 -8.795 1.00 36.62 94 SER A C 1
ATOM 713 O O . SER A 1 94 ? 14.648 -2.930 -9.580 1.00 36.62 94 SER A O 1
#

Radius of gyration: 12.33 Å; Cα contacts (8 Å, |Δi|>4): 133; chains: 1; bounding box: 29×28×30 Å

Foldseek 3Di:
DPDPVLVVVLVVQVPDPPAAAAAEEECDPVVRVVSCVSHVNHHYDPDPLRVLPPPPDQAEDEPEPPVCVVVSVVVSVVRDDHDDDYYYYYYYDD

Solvent-accessible surface area (backbone atoms only — not comparable to full-atom values): 5641 Å² total; per-residue (Å²): 129,74,58,74,63,60,60,48,51,55,53,56,48,68,68,40,84,101,41,59,55,56,40,35,29,36,82,42,72,71,50,36,54,56,52,36,70,79,32,75,78,28,42,80,29,96,35,70,68,60,51,71,64,39,84,87,63,33,27,76,46,88,70,35,53,77,86,52,46,62,64,49,53,53,52,41,64,75,72,55,87,75,88,52,84,62,40,34,52,43,42,55,66,136

InterPro domains:
  IPR000683 Gfo/Idh/MocA-like oxidoreductase, N-terminal [PF01408] (7-78)
  IPR036291 NAD(P)-binding domain superfamily [SSF51735] (7-78)

Nearest PDB structures (foldseek):
  6jw7-assembly1_A  TM=7.659E-01  e=4.476E-02  Streptomyces kanamyceticus
  4n54-assembly1_C  TM=7.103E-01  e=8.689E-02  Lacticaseibacillus casei BL23
  9azo-assembly2_C  TM=7.990E-01  e=3.499E-01  unclassified
  7mq9-assembly1_NK  TM=3.863E-01  e=2.922E+00  Homo sapiens
  7auc-assembly1_A  TM=3.511E-01  e=5.308E+00  Homo sapiens

Organism: NCBI:txid762213

Mean predicted aligned error: 7.44 Å

pLDDT: mean 73.03, std 13.51, range [33.81, 88.0]

Secondary structure (DSSP, 8-state):
---HHHHHHHHHHHTSTT----EE--SSHHHHHHHHHH-TTSEE-SSHHHHHT-TT-------S-GGGHHHHHHHHHHH----SS---------